Protein AF-X1TJN8-F1 (afdb_monomer_lite)

Radius of gyration: 18.85 Å; chains: 1; bounding box: 42×29×50 Å

pLDDT: mean 79.82, std 14.52, range [45.56, 94.75]

Foldseek 3Di:
DDDDLVNLVVVLVVLVVVLPDPPDDPVRNVVSVVVNVVSVVVSVVVVVVVVVVVVVVVVVVVVVVVVD

Structure (mmCIF, N/CA/C/O backbone):
data_AF-X1TJN8-F1
#
_entry.id   AF-X1TJN8-F1
#
loop_
_atom_site.group_PDB
_atom_site.id
_atom_site.type_symbol
_atom_site.label_atom_id
_atom_site.label_alt_id
_atom_site.label_comp_id
_atom_site.label_asym_id
_atom_site.label_entity_id
_atom_site.label_seq_id
_atom_site.pdbx_PDB_ins_code
_atom_site.Cartn_x
_atom_site.Cartn_y
_atom_site.Cartn_z
_atom_site.occupancy
_atom_site.B_iso_or_equiv
_atom_site.auth_seq_id
_atom_site.auth_comp_id
_atom_site.auth_asym_id
_atom_site.auth_atom_id
_atom_site.pdbx_PDB_model_num
ATOM 1 N N . MET A 1 1 ? 0.818 8.434 -18.772 1.00 45.56 1 MET A N 1
ATOM 2 C CA . MET A 1 1 ? 1.352 8.870 -17.459 1.00 45.56 1 MET A CA 1
ATOM 3 C C . MET A 1 1 ? 2.152 7.728 -16.828 1.00 45.56 1 MET A C 1
ATOM 5 O O . MET A 1 1 ? 1.579 6.688 -16.517 1.00 45.56 1 MET A O 1
ATOM 9 N N . LYS A 1 2 ? 3.483 7.841 -16.719 1.00 59.09 2 LYS A N 1
ATOM 10 C CA . LYS A 1 2 ? 4.338 6.779 -16.155 1.00 59.09 2 LYS A CA 1
ATOM 11 C C . LYS A 1 2 ? 4.356 6.923 -14.634 1.00 59.09 2 LYS A C 1
ATOM 13 O O . LYS A 1 2 ? 5.174 7.655 -14.102 1.00 59.09 2 LYS A O 1
ATOM 18 N N . ILE A 1 3 ? 3.447 6.246 -13.933 1.00 64.44 3 ILE A N 1
ATOM 19 C CA . ILE A 1 3 ? 3.529 6.166 -12.465 1.00 64.44 3 ILE A CA 1
ATOM 20 C C . ILE A 1 3 ? 4.846 5.455 -12.119 1.00 64.44 3 ILE A C 1
ATOM 22 O O . ILE A 1 3 ? 5.045 4.303 -12.521 1.00 64.44 3 ILE A O 1
ATOM 26 N N . ILE A 1 4 ? 5.749 6.136 -11.424 1.00 82.75 4 ILE A N 1
ATOM 27 C CA . ILE A 1 4 ? 7.055 5.597 -11.041 1.00 82.75 4 ILE A CA 1
ATOM 28 C C . ILE A 1 4 ? 6.855 4.647 -9.850 1.00 82.75 4 ILE A C 1
ATOM 30 O O . ILE A 1 4 ? 6.020 4.897 -8.981 1.00 82.75 4 ILE A O 1
ATOM 34 N N . LEU A 1 5 ? 7.554 3.506 -9.844 1.00 84.50 5 LEU A N 1
ATOM 35 C CA . LEU A 1 5 ? 7.423 2.506 -8.778 1.00 84.50 5 LEU A CA 1
ATOM 36 C C . LEU A 1 5 ? 7.834 3.092 -7.418 1.00 84.50 5 LEU A C 1
ATOM 38 O O . LEU A 1 5 ? 7.168 2.816 -6.423 1.00 84.50 5 LEU A O 1
ATOM 42 N N . GLU A 1 6 ? 8.857 3.955 -7.392 1.00 85.50 6 GLU A N 1
ATOM 43 C CA . GLU A 1 6 ? 9.239 4.716 -6.197 1.00 85.50 6 GLU A CA 1
ATOM 44 C C . GLU A 1 6 ? 8.074 5.548 -5.644 1.00 85.50 6 GLU A C 1
ATOM 46 O O . GLU A 1 6 ? 7.814 5.498 -4.446 1.00 85.50 6 GLU A O 1
ATOM 51 N N . THR A 1 7 ? 7.310 6.242 -6.497 1.00 89.56 7 THR A N 1
AT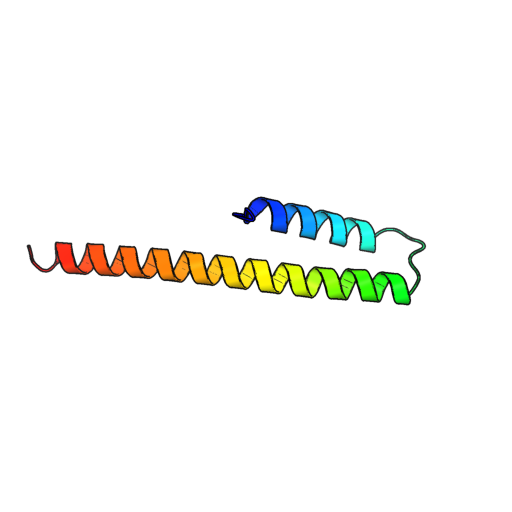OM 52 C CA . THR A 1 7 ? 6.165 7.051 -6.047 1.00 89.56 7 THR A CA 1
ATOM 53 C C . THR A 1 7 ? 5.124 6.199 -5.324 1.00 89.56 7 THR A C 1
ATOM 55 O O . THR A 1 7 ? 4.623 6.604 -4.282 1.00 89.56 7 THR A O 1
ATOM 58 N N . LEU A 1 8 ? 4.838 4.992 -5.825 1.00 89.94 8 LEU A N 1
ATOM 59 C CA . LEU A 1 8 ? 3.898 4.073 -5.175 1.00 89.94 8 LEU A CA 1
ATOM 60 C C . LEU A 1 8 ? 4.416 3.566 -3.824 1.00 89.94 8 LEU A C 1
ATOM 62 O O . LEU A 1 8 ? 3.624 3.428 -2.895 1.00 89.94 8 LEU A O 1
ATOM 66 N N . LYS A 1 9 ? 5.726 3.317 -3.697 1.00 90.06 9 LYS A N 1
ATOM 67 C CA . LYS A 1 9 ? 6.353 2.922 -2.423 1.00 90.06 9 LYS A CA 1
ATOM 68 C C . LYS A 1 9 ? 6.281 4.050 -1.391 1.00 90.06 9 LYS A C 1
ATOM 70 O O . LYS A 1 9 ? 5.913 3.800 -0.250 1.00 90.06 9 LYS A O 1
ATOM 75 N N . VAL A 1 10 ? 6.535 5.289 -1.813 1.00 92.75 10 VAL A N 1
ATOM 76 C CA . VAL A 1 10 ? 6.390 6.480 -0.963 1.00 92.75 10 VAL A CA 1
ATOM 77 C C . VAL A 1 10 ? 4.934 6.664 -0.530 1.00 92.75 10 VAL A C 1
ATOM 79 O O . VAL A 1 10 ? 4.664 6.851 0.652 1.00 92.75 10 VAL A O 1
ATOM 82 N N . THR A 1 11 ? 3.972 6.548 -1.453 1.00 91.88 11 THR A N 1
ATOM 83 C CA . THR A 1 11 ? 2.544 6.615 -1.103 1.00 91.88 11 THR A CA 1
ATOM 84 C C . THR A 1 11 ? 2.153 5.510 -0.122 1.00 91.88 11 THR A C 1
ATOM 86 O O . THR A 1 11 ? 1.449 5.800 0.837 1.00 91.88 11 THR A O 1
ATOM 89 N N . LYS A 1 12 ? 2.630 4.272 -0.310 1.00 93.88 12 LYS A N 1
ATOM 90 C CA . LYS A 1 12 ? 2.399 3.174 0.640 1.00 93.88 12 LYS A CA 1
ATOM 91 C C . LYS A 1 12 ? 2.869 3.556 2.052 1.00 93.88 12 LYS A C 1
ATOM 93 O O . LYS A 1 12 ? 2.064 3.512 2.976 1.00 93.88 12 LYS A O 1
ATOM 98 N N . TYR A 1 13 ? 4.111 4.022 2.181 1.00 93.31 13 TYR A N 1
ATOM 99 C CA . TYR A 1 13 ? 4.693 4.442 3.460 1.00 93.31 13 TYR A CA 1
ATOM 100 C C . TYR A 1 13 ? 3.878 5.548 4.149 1.00 93.31 13 TYR A C 1
ATOM 102 O O . TYR A 1 13 ? 3.595 5.477 5.342 1.00 93.31 13 TYR A O 1
ATOM 110 N N . PHE A 1 14 ? 3.413 6.547 3.390 1.00 92.19 14 PHE A N 1
ATOM 111 C CA . PHE A 1 14 ? 2.547 7.597 3.935 1.00 92.19 14 PHE A CA 1
ATOM 112 C C . PHE A 1 14 ? 1.221 7.062 4.485 1.00 92.19 14 PHE A C 1
ATOM 114 O O . PHE A 1 14 ? 0.730 7.566 5.494 1.00 92.19 14 PHE A O 1
ATOM 121 N N . TYR A 1 15 ? 0.616 6.078 3.819 1.00 90.56 15 TYR A N 1
ATOM 122 C CA . TYR A 1 15 ? -0.636 5.471 4.272 1.00 90.56 15 TYR A CA 1
ATOM 123 C C . TYR A 1 15 ? -0.428 4.588 5.513 1.00 90.56 15 TYR A C 1
ATOM 125 O O . TYR A 1 15 ? -1.282 4.602 6.397 1.00 90.56 15 TYR A O 1
ATOM 133 N N . GLU A 1 16 ? 0.700 3.879 5.611 1.00 92.44 16 GLU A N 1
ATOM 134 C CA . GLU A 1 16 ? 1.088 3.101 6.801 1.00 92.44 16 GLU A CA 1
ATOM 135 C C . GLU A 1 16 ? 1.292 4.012 8.019 1.00 92.44 16 GLU A C 1
ATOM 137 O O . GLU A 1 16 ? 0.618 3.830 9.031 1.00 92.44 16 GLU A O 1
ATOM 142 N N . LEU A 1 17 ? 2.079 5.085 7.882 1.00 91.75 17 LEU A N 1
ATOM 143 C CA . LEU A 1 17 ? 2.251 6.092 8.940 1.00 91.75 17 LEU A CA 1
ATOM 144 C C . LEU A 1 17 ? 0.925 6.707 9.398 1.00 91.75 17 LEU A C 1
ATOM 146 O O . LEU A 1 17 ? 0.746 7.067 10.560 1.00 91.75 17 LEU A O 1
ATOM 150 N N . ARG A 1 18 ? -0.025 6.878 8.474 1.00 88.12 18 ARG A N 1
ATOM 151 C CA . ARG A 1 18 ? -1.327 7.460 8.801 1.00 88.12 18 ARG A CA 1
ATOM 152 C C . ARG A 1 18 ? -2.212 6.489 9.574 1.00 88.12 18 ARG A C 1
ATOM 154 O O . ARG A 1 18 ? -2.999 6.962 10.382 1.00 88.12 18 ARG A O 1
ATOM 161 N N . LEU A 1 19 ? -2.070 5.180 9.359 1.00 89.56 19 LEU A N 1
ATOM 162 C CA . LEU A 1 19 ? -2.761 4.139 10.128 1.00 89.56 19 LEU A CA 1
ATOM 163 C C . LEU A 1 19 ? -2.258 4.022 11.571 1.00 89.56 19 LEU A C 1
ATOM 165 O O . LEU A 1 19 ? -3.041 3.660 12.451 1.00 89.56 19 LEU A O 1
ATOM 169 N N . GLU A 1 20 ? -0.985 4.341 11.802 1.00 87.38 20 GLU A N 1
ATOM 170 C CA . GLU A 1 20 ? -0.366 4.368 13.133 1.00 87.38 20 GLU A CA 1
ATOM 171 C C . GLU A 1 20 ? -0.821 5.562 13.982 1.00 87.38 20 GLU A C 1
ATOM 173 O O . GLU A 1 20 ? -0.677 5.533 15.201 1.00 87.38 20 GLU A O 1
ATOM 178 N N . LYS A 1 21 ? -1.421 6.597 13.375 1.00 87.38 21 LYS A N 1
ATOM 179 C CA . LYS A 1 21 ? -1.982 7.714 14.141 1.00 87.38 21 LYS A CA 1
ATOM 180 C C . LYS A 1 21 ? -3.142 7.251 15.021 1.00 87.38 21 LYS A C 1
ATOM 182 O O . LYS A 1 21 ? -4.123 6.672 14.546 1.00 87.38 21 LYS A O 1
ATOM 187 N N . GLU A 1 22 ? -3.049 7.588 16.301 1.00 74.69 22 GLU A N 1
ATOM 188 C CA . GLU A 1 22 ? -4.147 7.457 17.252 1.00 74.69 22 GLU A CA 1
ATOM 189 C C . GLU A 1 22 ? -5.315 8.377 16.855 1.00 74.69 22 GLU A C 1
ATOM 191 O O . GLU A 1 22 ? -5.117 9.469 16.318 1.00 74.69 22 GLU A O 1
ATOM 196 N N . GLY A 1 23 ? -6.548 7.915 17.080 1.00 85.44 23 GLY A N 1
ATOM 197 C CA . GLY A 1 23 ? -7.766 8.688 16.806 1.00 85.44 23 GLY A CA 1
ATOM 198 C C . GLY A 1 23 ? -8.476 8.389 15.482 1.00 85.44 23 GLY A C 1
ATOM 199 O O . GLY A 1 23 ? -9.488 9.020 15.191 1.00 85.44 23 GLY A O 1
ATOM 200 N N . LEU A 1 24 ? -8.008 7.421 14.686 1.00 87.94 24 LEU A N 1
ATOM 201 C CA . LEU A 1 24 ? -8.778 6.940 13.535 1.00 87.94 24 LEU A CA 1
ATOM 202 C C . LEU A 1 24 ? -9.968 6.087 13.978 1.00 87.94 24 LEU A C 1
ATOM 204 O O . LEU A 1 24 ? -9.809 5.113 14.717 1.00 87.94 24 LEU A O 1
ATOM 208 N N . THR A 1 25 ? -11.147 6.388 13.439 1.00 91.25 25 THR A N 1
ATOM 209 C CA . THR A 1 25 ? -12.314 5.509 13.573 1.00 91.25 25 THR A CA 1
ATOM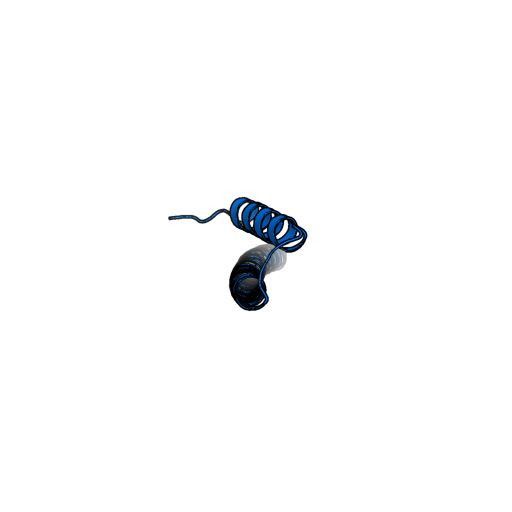 210 C C . THR A 1 25 ? -12.103 4.209 12.791 1.00 91.25 25 THR A C 1
ATOM 212 O O . THR A 1 25 ? -11.360 4.165 11.804 1.00 91.25 25 THR A O 1
ATOM 215 N N . GLU A 1 26 ? -12.803 3.137 13.169 1.00 90.75 26 GLU A N 1
ATOM 216 C CA . GLU A 1 26 ? -12.739 1.850 12.453 1.00 90.75 26 GLU A CA 1
ATOM 217 C C . GLU A 1 26 ? -13.037 1.996 10.953 1.00 90.75 26 GLU A C 1
ATOM 219 O O . GLU A 1 26 ? -12.370 1.393 10.111 1.00 90.75 26 GLU A O 1
ATOM 224 N N . ARG A 1 27 ? -13.995 2.864 10.601 1.00 91.88 27 ARG A N 1
ATOM 225 C CA . ARG A 1 27 ? -14.362 3.150 9.206 1.00 91.88 27 ARG A CA 1
ATOM 226 C C . ARG A 1 27 ? -13.239 3.830 8.432 1.00 91.88 27 ARG A C 1
ATOM 228 O O . ARG A 1 27 ? -13.075 3.576 7.240 1.00 91.88 27 ARG A O 1
ATOM 235 N N . GLU A 1 28 ? -12.487 4.718 9.070 1.00 91.12 28 GLU A N 1
ATOM 236 C CA . GLU A 1 28 ? -11.344 5.367 8.432 1.00 91.12 28 GLU A CA 1
ATOM 237 C C . GLU A 1 28 ? -10.185 4.389 8.282 1.00 91.12 28 GLU A C 1
ATOM 239 O O . GLU A 1 28 ? -9.616 4.303 7.192 1.00 91.12 28 GLU A O 1
ATOM 244 N N . ARG A 1 29 ? -9.895 3.586 9.317 1.00 91.62 29 ARG A N 1
ATOM 245 C CA . ARG A 1 29 ? -8.904 2.502 9.233 1.00 91.62 29 ARG A CA 1
ATOM 246 C C . ARG A 1 29 ? -9.206 1.551 8.079 1.00 91.62 29 ARG A C 1
ATOM 248 O O . ARG A 1 29 ? -8.313 1.277 7.282 1.00 91.62 29 ARG A O 1
ATOM 255 N N . ASP A 1 30 ? -10.456 1.121 7.917 1.00 93.56 30 ASP A N 1
ATOM 256 C CA . ASP A 1 30 ? -10.861 0.243 6.811 1.00 93.56 30 ASP A CA 1
ATOM 257 C C . ASP A 1 30 ? -10.621 0.885 5.429 1.00 93.56 30 ASP A C 1
ATOM 259 O O . ASP A 1 30 ? -10.116 0.233 4.511 1.00 93.56 30 ASP A O 1
ATOM 263 N N . LYS A 1 31 ? -10.887 2.190 5.271 1.00 92.19 31 LYS A N 1
ATOM 264 C CA . LYS A 1 31 ? -10.573 2.919 4.025 1.00 92.19 31 LYS A CA 1
ATOM 265 C C . LYS A 1 31 ? -9.072 2.936 3.733 1.00 92.19 31 LYS A C 1
ATOM 267 O O . LYS A 1 31 ? -8.676 2.671 2.596 1.00 92.19 31 LYS A O 1
ATOM 272 N N . TYR A 1 32 ? -8.242 3.220 4.737 1.00 91.69 32 TYR A N 1
ATOM 273 C CA . TYR A 1 32 ? -6.784 3.221 4.585 1.00 91.69 32 TYR A CA 1
ATOM 274 C C . TYR A 1 32 ? -6.245 1.826 4.241 1.00 91.69 32 TYR A C 1
ATOM 276 O O . TYR A 1 32 ? -5.444 1.693 3.314 1.00 91.69 32 TYR A O 1
ATOM 284 N N . LEU A 1 33 ? -6.743 0.777 4.900 1.00 93.06 33 LEU A N 1
ATOM 285 C CA . LEU A 1 33 ? -6.373 -0.613 4.614 1.00 93.06 33 LEU A CA 1
ATOM 286 C C . LEU A 1 33 ? -6.762 -1.034 3.189 1.00 93.06 33 LEU A C 1
ATOM 288 O O . LEU A 1 33 ? -5.964 -1.648 2.475 1.00 93.06 33 LEU A O 1
ATOM 292 N N . LYS A 1 34 ? -7.962 -0.662 2.727 1.00 94.75 34 LYS A N 1
ATOM 293 C CA . LYS A 1 34 ? -8.398 -0.901 1.340 1.00 94.75 34 LYS A CA 1
ATOM 294 C C . LYS A 1 34 ? -7.492 -0.198 0.331 1.00 94.75 34 LYS A C 1
ATOM 296 O O . LYS A 1 34 ? -7.113 -0.813 -0.668 1.00 94.75 34 LYS A O 1
ATOM 301 N N . ALA A 1 35 ? -7.111 1.052 0.598 1.00 92.69 35 ALA A N 1
ATOM 302 C CA . ALA A 1 35 ? -6.191 1.801 -0.255 1.00 92.69 35 ALA A CA 1
ATOM 303 C C . ALA A 1 35 ? -4.803 1.140 -0.321 1.00 92.69 35 ALA A C 1
ATOM 305 O O . ALA A 1 35 ? -4.282 0.927 -1.419 1.00 92.69 35 ALA A O 1
ATOM 306 N N . LEU A 1 36 ? -4.246 0.722 0.821 1.00 94.56 36 LEU A N 1
ATOM 307 C CA . LEU A 1 36 ? -2.967 0.004 0.881 1.00 94.56 36 LEU A CA 1
ATOM 308 C C . LEU A 1 36 ? -2.988 -1.285 0.057 1.00 94.56 36 LEU A C 1
ATOM 310 O O . LEU A 1 36 ? -2.101 -1.506 -0.767 1.00 94.56 36 LEU A O 1
ATOM 314 N N . LYS A 1 37 ? -4.048 -2.089 0.182 1.00 93.81 37 LYS A N 1
ATOM 315 C CA . LYS A 1 37 ? -4.206 -3.339 -0.578 1.00 93.81 37 LYS A CA 1
ATOM 316 C C . LYS A 1 37 ? -4.209 -3.114 -2.094 1.00 93.81 37 LYS A C 1
ATOM 318 O O . LYS A 1 37 ? -3.703 -3.947 -2.849 1.00 93.81 37 LYS A O 1
ATOM 323 N N . ILE A 1 38 ? -4.785 -2.004 -2.561 1.00 93.88 38 ILE A N 1
ATOM 324 C CA . ILE A 1 38 ? -4.773 -1.630 -3.983 1.00 93.88 38 ILE A CA 1
ATOM 325 C C . ILE A 1 38 ? -3.356 -1.236 -4.413 1.00 93.88 38 ILE A C 1
ATOM 327 O O . ILE A 1 38 ? -2.870 -1.735 -5.430 1.00 93.88 38 ILE A O 1
ATOM 331 N N . ILE A 1 39 ? -2.675 -0.393 -3.633 1.00 91.31 39 ILE A N 1
ATOM 332 C CA . ILE A 1 39 ? -1.307 0.063 -3.921 1.00 91.31 39 ILE A CA 1
ATOM 333 C C . ILE A 1 39 ? -0.344 -1.127 -4.005 1.00 91.31 39 ILE A C 1
ATOM 335 O O . ILE A 1 39 ? 0.416 -1.235 -4.969 1.00 91.31 39 ILE A O 1
ATOM 339 N N . GLU A 1 40 ? -0.423 -2.070 -3.066 1.00 92.19 40 GLU A N 1
ATOM 340 C CA . GLU A 1 40 ? 0.398 -3.285 -3.076 1.00 92.19 40 GLU A CA 1
ATOM 341 C C . GLU A 1 40 ? 0.161 -4.152 -4.311 1.00 92.19 40 GLU A C 1
ATOM 343 O O . GLU A 1 40 ? 1.117 -4.615 -4.939 1.00 92.19 40 GLU A O 1
ATOM 348 N N . LYS A 1 41 ? -1.103 -4.336 -4.718 1.00 92.56 41 LYS A N 1
ATOM 349 C CA . LYS A 1 41 ? -1.426 -5.055 -5.960 1.00 92.56 41 LYS A CA 1
ATOM 350 C C . LYS A 1 41 ? -0.796 -4.384 -7.180 1.00 92.56 41 LYS A C 1
ATOM 352 O O . LYS A 1 41 ? -0.271 -5.084 -8.049 1.00 92.56 41 LYS A O 1
ATOM 357 N N . ILE A 1 42 ? -0.822 -3.052 -7.249 1.00 89.50 42 ILE A N 1
A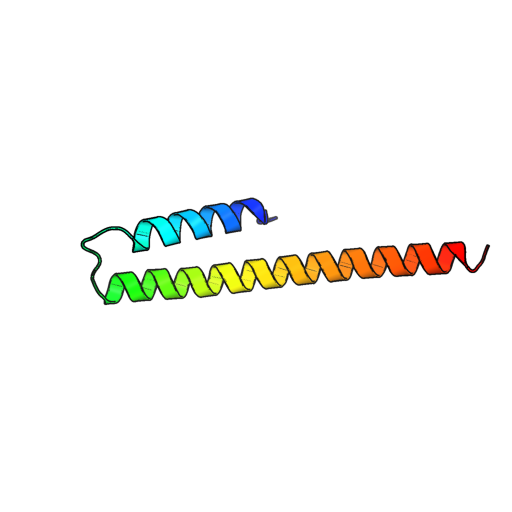TOM 358 C CA . ILE A 1 4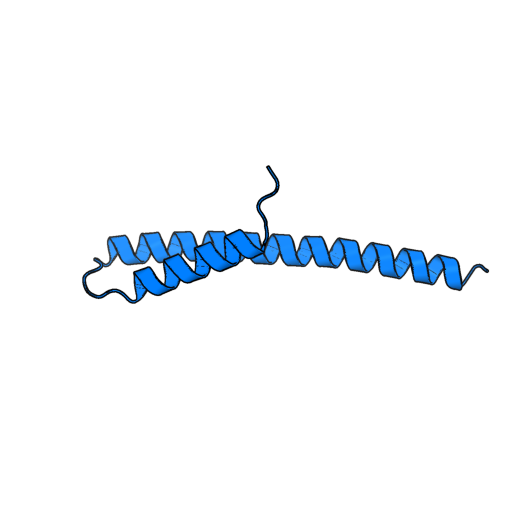2 ? -0.224 -2.294 -8.357 1.00 89.50 42 ILE A CA 1
ATOM 359 C C . ILE A 1 42 ? 1.302 -2.446 -8.351 1.00 89.50 42 ILE A C 1
ATOM 361 O O . ILE A 1 42 ? 1.881 -2.718 -9.405 1.00 89.50 42 ILE A O 1
ATOM 365 N N . ILE A 1 43 ? 1.952 -2.317 -7.189 1.00 88.94 43 ILE A N 1
ATOM 366 C CA . ILE A 1 43 ? 3.404 -2.508 -7.033 1.00 88.94 43 ILE A CA 1
ATOM 367 C C . ILE A 1 43 ? 3.804 -3.907 -7.510 1.00 88.94 43 ILE A C 1
ATOM 369 O O . ILE A 1 43 ? 4.617 -4.026 -8.428 1.00 88.94 43 ILE A O 1
ATOM 373 N N . LYS A 1 44 ? 3.150 -4.952 -6.990 1.00 88.12 44 LYS A N 1
ATOM 374 C CA . LYS A 1 44 ? 3.424 -6.350 -7.356 1.00 88.12 44 LYS A CA 1
ATOM 375 C C . LYS A 1 44 ? 3.203 -6.610 -8.848 1.00 88.12 44 LYS A C 1
ATOM 377 O O . LYS A 1 44 ? 3.987 -7.308 -9.488 1.00 88.12 44 LYS A O 1
ATOM 382 N N . GLY A 1 45 ? 2.158 -6.020 -9.434 1.00 88.69 45 GLY A N 1
ATOM 383 C CA . GLY A 1 45 ? 1.895 -6.099 -10.873 1.00 88.69 45 GLY A CA 1
ATOM 384 C C . GLY A 1 45 ? 2.993 -5.447 -11.721 1.00 88.69 45 GLY A C 1
ATOM 385 O O . GLY A 1 45 ? 3.376 -5.985 -12.767 1.00 88.69 45 GLY A O 1
ATOM 386 N N . LYS A 1 46 ? 3.542 -4.316 -11.265 1.00 83.94 46 LYS A N 1
ATOM 387 C CA . LYS A 1 46 ? 4.644 -3.618 -11.940 1.00 83.94 46 LYS A CA 1
ATOM 388 C C . LYS A 1 46 ? 5.975 -4.338 -11.805 1.00 83.94 46 LYS A C 1
ATOM 390 O O . LYS A 1 46 ? 6.675 -4.453 -12.808 1.00 83.94 46 LYS A O 1
ATOM 395 N N . GLU A 1 47 ? 6.296 -4.851 -10.623 1.00 82.31 47 GLU A N 1
ATOM 396 C CA . GLU A 1 47 ? 7.503 -5.652 -10.392 1.00 82.31 47 GLU A CA 1
ATOM 397 C C . GLU A 1 47 ? 7.489 -6.904 -11.273 1.00 82.31 47 GLU A C 1
ATOM 399 O O . GLU A 1 47 ? 8.410 -7.101 -12.065 1.00 82.31 47 GLU A O 1
ATOM 404 N N . ARG A 1 48 ? 6.372 -7.647 -11.291 1.00 81.31 48 ARG A N 1
ATOM 405 C CA . ARG A 1 48 ? 6.198 -8.822 -12.163 1.00 81.31 48 ARG A CA 1
ATOM 406 C C . ARG A 1 48 ? 6.297 -8.482 -13.654 1.00 81.31 48 ARG A C 1
ATOM 408 O O . ARG A 1 48 ? 6.817 -9.264 -14.448 1.00 81.31 48 ARG A O 1
ATOM 415 N N . SER A 1 49 ? 5.796 -7.318 -14.066 1.00 70.81 49 SER A N 1
ATOM 416 C CA . SER A 1 49 ? 5.903 -6.856 -15.459 1.00 70.81 49 SER A CA 1
ATOM 417 C C . SER A 1 49 ? 7.331 -6.444 -15.831 1.00 70.81 49 SER A C 1
ATOM 419 O O . SER A 1 49 ? 7.771 -6.689 -16.956 1.00 70.81 49 SER A O 1
ATOM 421 N N . GLY A 1 50 ? 8.067 -5.837 -14.898 1.00 66.38 50 GLY A N 1
ATOM 422 C CA . GLY A 1 50 ? 9.485 -5.519 -15.053 1.00 66.38 50 GLY A CA 1
ATOM 423 C C . GLY A 1 50 ? 10.350 -6.775 -15.141 1.00 66.38 50 GLY A C 1
ATOM 424 O O . GLY A 1 50 ? 11.226 -6.860 -15.998 1.00 66.38 50 GLY A O 1
ATOM 425 N N . GLU A 1 51 ? 10.046 -7.782 -14.329 1.00 62.22 51 GLU A N 1
ATOM 426 C CA . GLU A 1 51 ? 10.718 -9.081 -14.324 1.00 62.22 51 GLU A CA 1
ATOM 427 C C . GLU A 1 51 ? 10.490 -9.856 -15.626 1.00 62.22 51 GLU A C 1
ATOM 429 O O . GLU A 1 51 ? 11.450 -10.299 -16.250 1.00 62.22 51 GLU A O 1
ATOM 434 N N . LYS A 1 52 ? 9.254 -9.897 -16.145 1.00 61.72 52 LYS A N 1
ATOM 435 C CA . LYS A 1 52 ? 8.973 -10.472 -17.476 1.00 61.72 52 LYS A CA 1
ATOM 436 C C . LYS A 1 52 ? 9.777 -9.803 -18.596 1.00 61.72 52 LYS A C 1
ATOM 438 O O . LYS A 1 52 ? 10.199 -10.479 -19.534 1.00 61.72 52 LYS A O 1
ATOM 443 N N . ARG A 1 53 ? 9.996 -8.484 -18.523 1.00 61.59 53 ARG A N 1
ATOM 444 C CA . ARG A 1 53 ? 10.835 -7.759 -19.497 1.00 61.59 53 ARG A CA 1
ATOM 445 C C . ARG A 1 53 ? 12.318 -8.091 -19.346 1.00 61.59 53 ARG A C 1
ATOM 447 O O . ARG A 1 53 ? 12.991 -8.239 -20.362 1.00 61.59 53 ARG A O 1
ATOM 454 N N . LYS A 1 54 ? 12.817 -8.229 -18.112 1.00 61.75 54 LYS A N 1
ATOM 455 C CA . LYS A 1 54 ? 14.193 -8.680 -17.848 1.00 61.75 54 LYS A CA 1
ATOM 456 C C . LYS A 1 54 ? 14.411 -10.102 -18.359 1.00 61.75 54 LYS A C 1
ATOM 458 O O . LYS A 1 54 ? 15.378 -10.323 -19.075 1.00 61.75 54 LYS A O 1
ATOM 463 N N . ASN A 1 55 ? 13.473 -11.011 -18.093 1.00 60.25 55 ASN A N 1
ATOM 464 C CA . ASN A 1 55 ? 13.568 -12.403 -18.524 1.00 60.25 55 ASN A CA 1
ATOM 465 C C . ASN A 1 55 ? 13.572 -12.528 -20.057 1.00 60.25 55 ASN A C 1
ATOM 467 O O . ASN A 1 55 ? 14.419 -13.208 -20.620 1.00 60.25 55 ASN A O 1
ATOM 471 N N . LYS A 1 56 ? 12.710 -11.776 -20.763 1.00 64.06 56 LYS A N 1
ATOM 472 C CA . LYS A 1 56 ? 12.750 -11.711 -22.238 1.00 64.06 56 LYS A CA 1
ATOM 473 C C . LYS A 1 56 ? 14.086 -11.197 -22.785 1.00 64.06 56 LYS A C 1
ATOM 475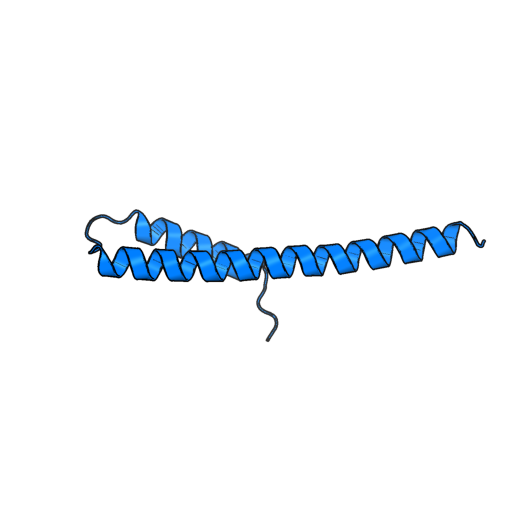 O O . LYS A 1 56 ? 14.546 -11.706 -23.799 1.00 64.06 56 LYS A O 1
ATOM 480 N N . ARG A 1 57 ? 14.699 -10.195 -22.143 1.00 62.25 57 ARG A N 1
ATOM 481 C CA . ARG A 1 57 ? 16.033 -9.703 -22.535 1.00 62.25 57 ARG A CA 1
ATOM 482 C C . ARG A 1 57 ? 17.130 -10.731 -22.270 1.00 62.25 57 ARG A C 1
ATOM 484 O O . ARG A 1 57 ? 18.018 -10.862 -23.099 1.00 62.25 57 ARG A O 1
ATOM 491 N N . PHE A 1 58 ? 17.061 -11.440 -21.145 1.00 57.91 58 PHE A N 1
ATOM 492 C CA . PHE A 1 58 ? 18.018 -12.493 -20.806 1.00 57.91 58 PHE A CA 1
ATOM 493 C C . PHE A 1 58 ? 17.974 -13.634 -21.826 1.00 57.91 58 PHE A C 1
ATOM 495 O O . PHE A 1 58 ? 19.001 -13.945 -22.414 1.00 57.91 58 PHE A O 1
ATOM 502 N N . ILE A 1 59 ? 16.777 -14.146 -22.134 1.00 64.12 59 ILE A N 1
ATOM 503 C CA . ILE A 1 59 ? 16.579 -15.204 -23.140 1.00 64.12 59 ILE A CA 1
ATOM 504 C C . ILE A 1 59 ? 17.069 -14.757 -24.525 1.00 64.12 59 ILE A C 1
ATOM 506 O O . ILE A 1 59 ? 17.720 -15.522 -25.227 1.00 64.12 59 ILE A O 1
ATOM 510 N N . ALA A 1 60 ? 16.786 -13.511 -24.924 1.00 62.75 60 ALA A N 1
ATOM 511 C CA . ALA A 1 60 ? 17.259 -12.983 -26.202 1.00 62.75 60 ALA A CA 1
ATOM 512 C C . ALA A 1 60 ? 18.795 -12.925 -26.274 1.00 62.75 60 ALA A C 1
ATOM 514 O O . ALA A 1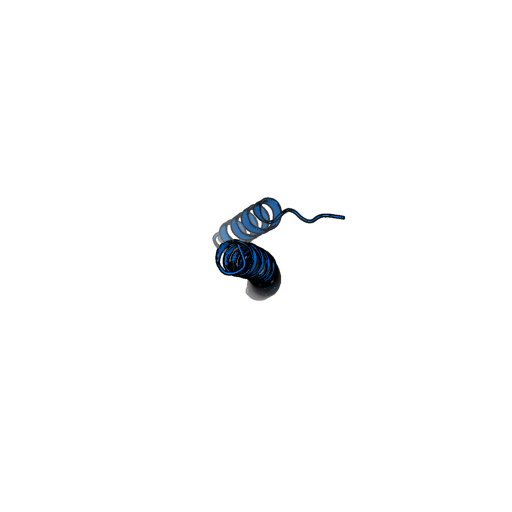 60 ? 19.368 -13.286 -27.296 1.00 62.75 60 ALA A O 1
ATOM 515 N N . ASN A 1 61 ? 19.462 -12.512 -25.193 1.00 60.88 61 ASN A N 1
ATOM 516 C CA . ASN A 1 61 ? 20.923 -12.477 -25.142 1.00 60.88 61 ASN A CA 1
ATOM 517 C C . ASN A 1 61 ? 21.539 -13.885 -25.128 1.00 60.88 61 ASN A C 1
ATOM 519 O O . ASN A 1 61 ? 22.547 -14.104 -25.790 1.00 60.88 61 ASN A O 1
ATOM 523 N N . GLU A 1 62 ? 20.934 -14.834 -24.414 1.00 59.91 62 GLU A N 1
ATOM 524 C CA . GLU A 1 62 ? 21.401 -16.224 -24.347 1.00 59.91 62 GLU A CA 1
ATOM 525 C C . GLU A 1 62 ? 21.260 -16.934 -25.705 1.00 59.91 62 GLU A C 1
ATOM 527 O O . GLU A 1 62 ? 22.208 -17.552 -26.184 1.00 59.91 62 GLU A O 1
ATOM 532 N N . PHE A 1 63 ? 20.133 -16.748 -26.401 1.00 59.44 63 PHE A N 1
ATOM 533 C CA . PHE A 1 63 ? 19.926 -17.285 -27.751 1.00 59.44 63 PHE A CA 1
ATOM 534 C C . PHE A 1 63 ? 20.927 -16.721 -28.773 1.00 59.44 63 PHE A C 1
ATOM 536 O O . PHE A 1 63 ? 21.426 -17.458 -29.622 1.00 59.44 63 PHE A O 1
ATOM 543 N N . VAL A 1 64 ? 21.250 -15.427 -28.685 1.00 61.41 64 VAL A N 1
ATOM 544 C CA . VAL A 1 64 ? 22.241 -14.773 -29.561 1.00 61.41 64 VAL A CA 1
ATOM 545 C C . VAL A 1 64 ? 23.667 -15.260 -29.281 1.00 61.41 64 VAL A C 1
ATOM 547 O O . VAL A 1 64 ? 24.468 -15.330 -30.207 1.00 61.41 64 VAL A O 1
ATOM 550 N N . LEU A 1 65 ? 23.994 -15.609 -28.033 1.00 59.03 65 LEU A N 1
ATOM 551 C CA . LEU A 1 65 ? 25.313 -16.133 -27.659 1.00 59.03 65 LEU A CA 1
ATOM 552 C C . LEU A 1 65 ? 25.520 -17.596 -28.071 1.00 59.03 65 LEU A C 1
ATOM 554 O O . LEU A 1 65 ? 26.646 -17.970 -28.374 1.00 59.03 65 LEU A O 1
ATOM 558 N N . ILE A 1 66 ? 24.459 -18.407 -28.094 1.00 58.91 66 ILE A N 1
ATOM 559 C CA . ILE A 1 66 ? 24.529 -19.831 -28.469 1.00 58.91 66 ILE A CA 1
ATOM 560 C C . ILE A 1 66 ? 24.595 -20.029 -29.995 1.00 58.91 66 ILE A C 1
ATOM 562 O O . ILE A 1 66 ? 25.146 -21.021 -30.458 1.00 58.91 66 ILE A O 1
ATOM 566 N N . ASN A 1 67 ? 24.052 -19.099 -30.787 1.00 54.88 67 ASN A N 1
ATOM 567 C CA . ASN A 1 67 ? 23.992 -19.197 -32.254 1.00 54.88 67 ASN A CA 1
ATOM 568 C C . ASN A 1 67 ? 25.089 -18.379 -32.968 1.00 54.88 67 ASN A C 1
ATOM 570 O O . ASN A 1 67 ? 24.865 -17.884 -34.075 1.00 54.88 67 ASN A O 1
ATOM 574 N N . LYS A 1 68 ? 26.244 -18.190 -32.327 1.00 50.81 68 LYS A N 1
ATOM 575 C CA . LYS A 1 68 ? 27.388 -17.443 -32.861 1.00 50.81 68 LYS A CA 1
ATOM 576 C C . LYS A 1 68 ? 28.602 -18.350 -32.983 1.00 50.81 68 LYS A C 1
ATOM 578 O O . LYS A 1 68 ? 29.339 -18.172 -33.974 1.00 50.81 68 LYS A O 1
#

Organism: NCBI:txid412755

Sequence (68 aa):
MKIILETLKVTKYFYELRLEKEGLTERERDKYLKALKIIEKIIKGKERSGEKRKNKRFIANEFVLINK

Secondary structure (DSSP, 8-state):
----HHHHHHHHHHHHHHHSSTT--HHHHHHHHHHHHHHHHHHHHHHHHHHHHHHHHHHHHHHHHHT-